Protein AF-A0A1G6HPA8-F1 (afdb_monomer_lite)

Radius of gyration: 17.17 Å; chains: 1; bounding box: 47×50×32 Å

pLDDT: mean 84.05, std 16.14, range [47.59, 97.38]

Secondary structure (DSSP, 8-state):
-HHHHHHHHHHHHHHHHHHS-EEEEEEEETTEEEEEEEESSTTT--EEEEEEE-SEETTTEE--EEEEE--TT--HHHHHHHHHHHHHHHHHTT-EEE-TTS-EEE-SPPP-

Organism: NCBI:txid1236220

InterPro domains:
  IPR015062 Protein of unknown function DUF1885 [PF08968] (2-109)
  IPR036294 Rbstp2229-like superfamily [SSF111171] (4-108)

Sequence (112 aa):
MEMTTDTGKQLDWEYAEAAFPYTMEEKQTDGTRWLLLKGKEPQLYKHLIVGVNTGTLEAVRSVPHIQIVVPDGATHGDTAKANEFSRFLARSFQGELHLFNGRVMYFYPRKP

Structure (mmCIF, N/CA/C/O backbone):
data_AF-A0A1G6HPA8-F1
#
_entry.id   AF-A0A1G6HPA8-F1
#
loop_
_atom_site.group_PDB
_atom_site.id
_atom_site.type_symbol
_atom_site.label_atom_id
_atom_site.label_alt_id
_atom_site.label_comp_id
_atom_site.label_asym_id
_atom_site.label_entity_id
_atom_site.label_seq_id
_atom_site.pdbx_PDB_ins_code
_atom_site.Cartn_x
_atom_site.Cartn_y
_atom_site.Cartn_z
_atom_site.occupancy
_atom_site.B_iso_or_equiv
_atom_site.auth_seq_id
_atom_site.auth_comp_id
_atom_site.auth_asym_id
_atom_site.auth_atom_id
_atom_site.pdbx_PDB_model_num
ATOM 1 N N . MET A 1 1 ? -25.944 -34.361 3.034 1.00 50.53 1 MET A N 1
ATOM 2 C CA . MET A 1 1 ? -24.733 -33.789 2.403 1.00 50.53 1 MET A CA 1
ATOM 3 C C . MET A 1 1 ? -24.857 -32.291 2.117 1.00 50.53 1 MET A C 1
ATOM 5 O O . MET A 1 1 ? -23.854 -31.691 1.777 1.00 50.53 1 MET A O 1
ATOM 9 N N . GLU A 1 2 ? -26.029 -31.674 2.303 1.00 50.97 2 GLU A N 1
ATOM 10 C CA . GLU A 1 2 ? -26.273 -30.256 1.982 1.00 50.97 2 GLU A CA 1
ATOM 11 C C . GLU A 1 2 ? -25.734 -29.287 3.060 1.00 50.97 2 GLU A C 1
ATOM 13 O O . GLU A 1 2 ? -25.006 -28.355 2.736 1.00 50.97 2 GLU A O 1
ATOM 18 N N . MET A 1 3 ? -25.925 -29.589 4.355 1.00 47.59 3 MET A N 1
ATOM 19 C CA . MET A 1 3 ? -25.456 -28.728 5.462 1.00 47.59 3 MET A CA 1
ATOM 20 C C . MET A 1 3 ? -23.933 -28.506 5.483 1.00 47.59 3 MET A C 1
ATOM 22 O O . MET A 1 3 ? -23.467 -27.405 5.745 1.00 47.59 3 MET A O 1
ATOM 26 N N . THR A 1 4 ? -23.140 -29.531 5.165 1.00 54.12 4 THR A N 1
ATOM 27 C CA . THR A 1 4 ? -21.668 -29.445 5.148 1.00 54.12 4 THR A CA 1
ATOM 28 C C . THR A 1 4 ? -21.130 -28.518 4.059 1.00 54.12 4 THR A C 1
ATOM 30 O O . THR A 1 4 ? -20.079 -27.908 4.239 1.00 54.12 4 THR A O 1
ATOM 33 N N . THR A 1 5 ? -21.837 -28.402 2.934 1.00 59.81 5 THR A N 1
ATOM 34 C CA . THR A 1 5 ? -21.417 -27.553 1.814 1.00 59.81 5 THR A CA 1
ATOM 35 C C . THR A 1 5 ? -21.702 -26.083 2.103 1.00 59.81 5 THR A C 1
ATOM 37 O O . THR A 1 5 ? -20.867 -25.234 1.792 1.00 59.81 5 THR A O 1
ATOM 40 N N . ASP A 1 6 ? -22.825 -25.782 2.754 1.00 61.50 6 ASP A N 1
ATOM 41 C CA . ASP A 1 6 ? -23.183 -24.409 3.119 1.00 61.50 6 ASP A CA 1
ATOM 42 C C . ASP A 1 6 ? -22.348 -23.888 4.295 1.00 61.50 6 ASP A C 1
ATOM 44 O O . ASP A 1 6 ? -21.891 -22.747 4.256 1.00 61.50 6 ASP A O 1
ATOM 48 N N . THR A 1 7 ? -22.020 -24.740 5.278 1.00 57.19 7 THR A N 1
ATOM 49 C CA . THR A 1 7 ? -21.067 -24.378 6.343 1.00 57.19 7 THR A CA 1
ATOM 50 C C . THR A 1 7 ? -19.663 -24.120 5.788 1.00 57.19 7 THR A C 1
ATOM 52 O O . THR A 1 7 ? -19.001 -23.182 6.218 1.00 57.19 7 THR A O 1
ATOM 55 N N . GLY A 1 8 ? -19.212 -24.904 4.801 1.00 58.84 8 GLY A N 1
ATOM 56 C CA . GLY A 1 8 ? -17.923 -24.683 4.140 1.00 58.84 8 GLY A CA 1
ATOM 57 C C . GLY A 1 8 ? -17.854 -23.345 3.398 1.00 58.84 8 GLY A C 1
ATOM 58 O O . GLY A 1 8 ? -16.860 -22.639 3.515 1.00 58.84 8 GLY A O 1
ATOM 59 N N . LYS A 1 9 ? -18.926 -22.962 2.692 1.00 56.81 9 LYS A N 1
ATOM 60 C CA . LYS A 1 9 ? -19.019 -21.658 2.012 1.00 56.81 9 LYS A CA 1
ATOM 61 C C . LYS A 1 9 ? -19.087 -20.490 2.991 1.00 56.81 9 LYS A C 1
ATOM 63 O O . LYS A 1 9 ? -18.448 -19.473 2.752 1.00 56.81 9 LYS A O 1
ATOM 68 N N . GLN A 1 10 ? -19.832 -20.635 4.087 1.00 53.38 10 GLN A N 1
ATOM 69 C CA . GLN A 1 10 ? -19.906 -19.599 5.114 1.00 53.38 10 GLN A CA 1
ATOM 70 C C . GLN A 1 10 ? -18.541 -19.376 5.783 1.00 53.38 10 GLN A C 1
ATOM 72 O O . GLN A 1 10 ? -18.115 -18.234 5.917 1.00 53.38 10 GLN A O 1
ATOM 77 N N . LEU A 1 11 ? -17.825 -20.452 6.126 1.00 57.69 11 LEU A N 1
ATOM 78 C CA . LEU A 1 11 ? -16.468 -20.371 6.679 1.00 57.69 11 LEU A CA 1
ATOM 79 C C . LEU A 1 11 ? -15.470 -19.763 5.686 1.00 57.69 11 LEU A C 1
ATOM 81 O O . LEU A 1 11 ? -14.597 -19.006 6.095 1.00 57.69 11 LEU A O 1
ATOM 85 N N . ASP A 1 12 ? -15.600 -20.067 4.394 1.00 54.88 12 ASP A N 1
ATOM 86 C CA . ASP A 1 12 ? -14.757 -19.490 3.342 1.00 54.88 12 ASP A CA 1
ATOM 87 C C . ASP A 1 12 ? -15.032 -17.987 3.151 1.00 54.88 12 ASP A C 1
ATOM 89 O O . ASP A 1 12 ? -14.099 -17.200 3.003 1.00 54.88 12 ASP A O 1
ATOM 93 N N . TRP A 1 13 ? -16.295 -17.552 3.251 1.00 56.09 13 TRP A N 1
ATOM 94 C CA . TRP A 1 13 ? -16.655 -16.129 3.259 1.00 56.09 13 TRP A CA 1
ATOM 95 C C . TRP A 1 13 ? -16.133 -15.400 4.495 1.00 56.09 13 TRP A C 1
ATOM 97 O O . TRP A 1 13 ? -15.522 -14.344 4.352 1.00 56.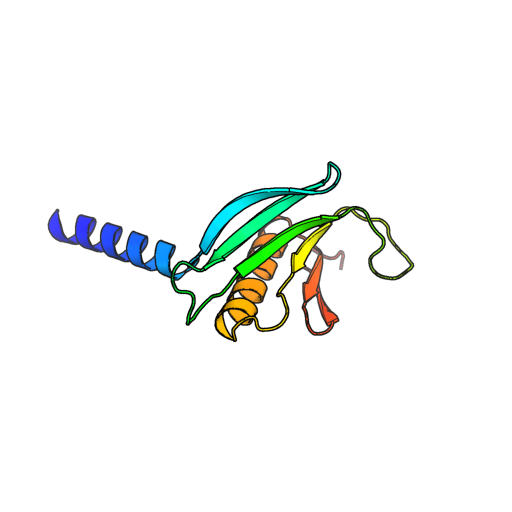09 13 TRP A O 1
ATOM 107 N N . GLU A 1 14 ? -16.302 -15.969 5.689 1.00 59.56 14 GLU A N 1
ATOM 108 C CA . GLU A 1 14 ? -15.748 -15.409 6.928 1.00 59.56 14 GLU A CA 1
ATOM 109 C C . GLU A 1 14 ? -14.211 -15.341 6.867 1.00 59.56 14 GLU A C 1
ATOM 111 O O . GLU A 1 14 ? -13.612 -14.342 7.272 1.00 59.56 14 GLU A O 1
ATOM 116 N N . TYR A 1 15 ? -13.558 -16.353 6.282 1.00 57.09 15 TYR A N 1
ATOM 117 C CA . TYR A 1 15 ? -12.111 -16.371 6.074 1.00 57.09 15 TYR A CA 1
ATOM 118 C C . TYR A 1 15 ? -11.660 -15.322 5.053 1.00 57.09 15 TYR A C 1
ATOM 120 O O . TYR A 1 15 ? -10.679 -14.622 5.293 1.00 57.09 15 TYR A O 1
ATOM 128 N N . ALA A 1 16 ? -12.379 -15.163 3.940 1.00 61.72 16 ALA A N 1
ATOM 129 C CA . ALA A 1 16 ? -12.088 -14.152 2.928 1.00 61.72 16 ALA A CA 1
ATOM 130 C C . ALA A 1 16 ? -12.275 -12.724 3.471 1.00 61.72 16 ALA A C 1
ATOM 132 O O . ALA A 1 16 ? -11.433 -11.854 3.228 1.00 61.72 16 ALA A O 1
ATOM 133 N N . GLU A 1 17 ? -13.333 -12.482 4.251 1.00 62.28 17 GLU A N 1
ATOM 134 C CA . GLU A 1 17 ? -13.573 -11.187 4.890 1.00 62.28 17 GLU A CA 1
ATOM 135 C C . GLU A 1 17 ? -12.536 -10.860 5.969 1.00 62.28 17 GLU A C 1
ATOM 137 O O . GLU A 1 17 ? -12.112 -9.705 6.068 1.00 62.28 17 GLU A O 1
ATOM 142 N N . ALA A 1 18 ? -12.083 -11.861 6.729 1.00 63.94 18 ALA A N 1
ATOM 143 C CA . ALA A 1 18 ? -11.015 -11.708 7.715 1.00 63.94 18 ALA A CA 1
ATOM 144 C C . ALA A 1 18 ? -9.622 -11.576 7.069 1.00 63.94 18 ALA A C 1
ATOM 146 O O . ALA A 1 18 ? -8.743 -10.885 7.596 1.00 63.94 18 ALA A O 1
ATOM 147 N N . ALA A 1 19 ? -9.394 -12.222 5.921 1.00 74.62 19 ALA A N 1
ATOM 148 C CA . ALA A 1 19 ? -8.123 -12.173 5.206 1.00 74.62 19 ALA A CA 1
ATOM 149 C C . ALA A 1 19 ? -7.833 -10.766 4.665 1.00 74.62 19 ALA A C 1
ATOM 151 O O . ALA A 1 19 ? -6.677 -10.331 4.709 1.00 74.62 19 ALA A O 1
ATOM 152 N N . PHE A 1 20 ? -8.871 -10.035 4.240 1.00 84.06 20 PHE A N 1
ATOM 153 C CA . PHE A 1 20 ? -8.763 -8.660 3.752 1.00 84.06 20 PHE A CA 1
ATOM 154 C C . PHE A 1 20 ? -9.784 -7.722 4.433 1.00 84.06 20 PHE A C 1
ATOM 156 O O . PHE A 1 20 ? -10.818 -7.383 3.851 1.00 84.06 20 PHE A O 1
ATOM 163 N N . PRO A 1 21 ? -9.495 -7.258 5.666 1.00 91.69 21 PRO A N 1
ATOM 164 C CA . PRO A 1 21 ? -10.439 -6.535 6.524 1.00 91.69 21 PRO A CA 1
ATOM 165 C C . PRO A 1 21 ? -10.561 -5.043 6.158 1.00 91.69 21 PRO A C 1
ATOM 167 O O . PRO A 1 21 ? -10.596 -4.172 7.028 1.00 91.69 21 PRO A O 1
ATOM 170 N N . TYR A 1 22 ? -10.632 -4.732 4.861 1.00 94.38 22 TYR A N 1
ATOM 171 C CA . TYR A 1 22 ? -10.706 -3.372 4.332 1.00 94.38 22 TYR A CA 1
ATOM 172 C C . TYR A 1 22 ? -11.894 -3.198 3.382 1.00 94.38 22 TYR A C 1
ATOM 174 O O . TYR A 1 22 ? -12.248 -4.101 2.626 1.00 94.38 22 TYR A O 1
ATOM 182 N N . THR A 1 23 ? -12.485 -2.007 3.381 1.00 94.56 23 THR A N 1
ATOM 183 C CA . THR A 1 23 ? -13.311 -1.496 2.281 1.00 94.56 23 THR A CA 1
ATOM 184 C C . THR A 1 23 ? -12.452 -0.648 1.350 1.00 94.56 23 THR A C 1
ATOM 186 O O . THR A 1 23 ? -11.558 0.058 1.817 1.00 94.56 23 THR A O 1
ATOM 189 N N . MET A 1 24 ? -12.730 -0.676 0.049 1.00 94.81 24 MET A N 1
ATOM 190 C CA . MET A 1 24 ? -11.967 0.067 -0.956 1.00 94.81 24 MET A CA 1
ATOM 191 C C . MET A 1 24 ? -12.751 1.282 -1.456 1.00 94.81 24 MET A C 1
ATOM 193 O O . MET A 1 24 ? -13.895 1.151 -1.883 1.00 94.81 24 MET A O 1
ATOM 197 N N . GLU A 1 25 ? -12.112 2.448 -1.448 1.00 96.50 25 GLU A N 1
ATOM 198 C CA . GLU A 1 25 ? -12.635 3.681 -2.034 1.00 96.50 25 GLU A CA 1
ATOM 199 C C . GLU A 1 25 ? -11.630 4.226 -3.057 1.00 96.50 25 GLU A C 1
ATOM 201 O O . GLU A 1 25 ? -10.468 4.454 -2.721 1.00 96.50 25 GLU A O 1
ATOM 206 N N . GLU A 1 26 ? -12.060 4.470 -4.296 1.00 96.62 26 GLU A N 1
ATOM 207 C CA . GLU A 1 26 ? -11.240 5.183 -5.283 1.00 96.62 26 GLU A CA 1
ATOM 208 C C . GLU A 1 26 ? -11.263 6.687 -4.982 1.00 96.62 26 GLU A C 1
ATOM 210 O O . GLU A 1 26 ? -12.309 7.279 -4.701 1.00 96.62 26 GLU A O 1
ATOM 215 N N . LYS A 1 27 ? -10.085 7.304 -5.004 1.00 96.50 27 LYS A N 1
ATOM 216 C CA . LYS A 1 27 ? -9.853 8.718 -4.724 1.00 96.50 27 LYS A CA 1
ATOM 217 C C . LYS A 1 27 ? -9.002 9.324 -5.833 1.00 96.50 27 LYS A C 1
ATOM 219 O O . LYS A 1 27 ? -8.268 8.630 -6.535 1.00 96.50 27 LYS A O 1
ATOM 224 N N . GLN A 1 28 ? -9.092 10.641 -5.971 1.00 95.50 28 GLN A N 1
ATOM 225 C CA . GLN A 1 28 ? -8.307 11.400 -6.932 1.00 95.50 28 GLN A CA 1
ATOM 226 C C . GLN A 1 28 ? -7.803 12.685 -6.283 1.00 95.50 28 GLN A C 1
ATOM 228 O O . GLN A 1 28 ? -8.585 13.429 -5.694 1.00 95.50 28 GLN A O 1
ATOM 233 N N . THR A 1 29 ? -6.507 12.948 -6.433 1.00 91.88 29 THR A N 1
ATOM 234 C CA . THR A 1 29 ? -5.851 14.187 -5.997 1.00 91.88 29 THR A CA 1
ATOM 235 C C . THR A 1 29 ? -4.985 14.684 -7.147 1.00 91.88 29 THR A C 1
ATOM 237 O O . THR A 1 29 ? -4.209 13.906 -7.694 1.00 91.88 29 THR A O 1
ATOM 240 N N . ASP A 1 30 ? -5.152 15.941 -7.565 1.00 91.06 30 ASP A N 1
ATOM 241 C CA . ASP A 1 30 ? -4.368 16.567 -8.645 1.00 91.06 30 ASP A CA 1
ATOM 242 C C . ASP A 1 30 ? -4.297 15.733 -9.942 1.00 91.06 30 ASP A C 1
ATOM 244 O O . ASP A 1 30 ? -3.258 15.610 -10.585 1.00 91.06 30 ASP A O 1
ATOM 248 N N . GLY A 1 31 ? -5.410 15.089 -10.315 1.00 89.00 31 GLY A N 1
ATOM 249 C CA . GLY A 1 31 ? -5.480 14.220 -11.501 1.00 89.00 31 GLY A CA 1
ATOM 250 C C . GLY A 1 31 ? -4.924 12.804 -11.305 1.00 89.00 31 GLY A C 1
ATOM 251 O O . GLY A 1 31 ? -5.139 11.943 -12.156 1.00 89.00 31 GLY A O 1
ATOM 252 N N . THR A 1 32 ? -4.272 12.528 -10.175 1.00 89.88 32 THR A N 1
ATOM 253 C CA . THR A 1 32 ? -3.713 11.213 -9.845 1.00 89.88 32 THR A CA 1
ATOM 254 C C . THR A 1 32 ? -4.729 10.381 -9.075 1.00 89.88 32 THR A C 1
ATOM 256 O O . THR A 1 32 ? -5.244 10.815 -8.043 1.00 89.88 32 THR A O 1
ATOM 259 N N . ARG A 1 33 ? -5.015 9.172 -9.569 1.00 94.50 33 ARG A N 1
ATOM 260 C CA . ARG A 1 33 ? -5.947 8.228 -8.937 1.00 94.50 33 ARG A CA 1
ATOM 261 C C . ARG A 1 33 ? -5.225 7.295 -7.975 1.00 94.50 33 ARG A C 1
ATOM 263 O O . ARG A 1 33 ? -4.131 6.817 -8.270 1.00 94.50 33 ARG A O 1
ATOM 270 N N . TRP A 1 34 ? -5.860 7.023 -6.846 1.00 95.94 34 TRP A N 1
ATOM 271 C CA . TRP A 1 34 ? -5.354 6.148 -5.797 1.00 95.94 34 TRP A CA 1
ATOM 272 C C . TRP A 1 34 ? -6.517 5.485 -5.054 1.00 95.94 34 TRP A C 1
ATOM 274 O O . TRP A 1 34 ? -7.661 5.924 -5.135 1.00 95.94 34 TRP A O 1
ATOM 284 N N . LEU A 1 35 ? -6.231 4.400 -4.348 1.00 97.12 35 LEU A N 1
ATOM 285 C CA . LEU A 1 35 ? -7.200 3.639 -3.572 1.00 97.12 35 LEU A CA 1
ATOM 286 C C . LEU A 1 35 ? -6.953 3.877 -2.086 1.00 97.12 35 LEU A C 1
ATOM 288 O O . LEU A 1 35 ? -5.836 3.699 -1.597 1.00 97.12 35 LEU A O 1
ATOM 292 N N . LEU A 1 36 ? -8.006 4.243 -1.365 1.00 97.12 36 LEU A N 1
ATOM 293 C CA . LEU A 1 36 ? -8.047 4.202 0.087 1.00 97.12 36 LEU A CA 1
ATOM 294 C C . LEU A 1 36 ? -8.615 2.849 0.513 1.00 97.12 36 LEU A C 1
ATOM 296 O O . LEU A 1 36 ? -9.773 2.540 0.234 1.00 97.12 36 LEU A O 1
ATOM 300 N N . LEU A 1 37 ? -7.814 2.056 1.214 1.00 96.94 37 LEU A N 1
ATOM 301 C CA . LEU A 1 37 ? -8.270 0.838 1.869 1.00 96.94 37 LEU A CA 1
ATOM 302 C C . LEU A 1 37 ? -8.579 1.182 3.320 1.00 96.94 37 LEU A C 1
ATOM 304 O O . LEU A 1 37 ? -7.666 1.311 4.127 1.00 96.94 37 LEU A O 1
ATOM 308 N N . LYS A 1 38 ? -9.851 1.376 3.657 1.00 96.31 38 LYS A N 1
ATOM 309 C CA . LYS A 1 38 ? -10.296 1.752 5.004 1.00 96.31 38 LYS A CA 1
ATOM 310 C C . LYS A 1 38 ? -10.618 0.502 5.814 1.00 96.31 38 LYS A C 1
ATOM 312 O O . LYS A 1 38 ? -11.369 -0.346 5.344 1.00 96.31 38 LYS A O 1
ATOM 317 N N . GLY A 1 39 ? -10.045 0.364 7.006 1.00 94.88 39 GLY A N 1
ATOM 318 C CA . GLY A 1 39 ? -10.258 -0.824 7.827 1.00 94.88 39 GLY A CA 1
ATOM 319 C C . GLY A 1 39 ? -11.711 -0.947 8.285 1.00 94.88 39 GLY A C 1
ATOM 320 O O . GLY A 1 39 ? -12.322 0.035 8.713 1.00 94.88 39 GLY A O 1
ATOM 321 N N . LYS A 1 40 ? -12.263 -2.162 8.197 1.00 94.06 40 LYS A N 1
ATOM 322 C CA . LYS A 1 40 ? -13.610 -2.491 8.693 1.00 94.06 40 LYS A CA 1
ATOM 323 C C . LYS A 1 40 ? -13.679 -2.419 10.225 1.00 94.06 40 LYS A C 1
ATOM 325 O O . LYS A 1 40 ? -14.723 -2.091 10.779 1.00 94.06 40 LYS A O 1
ATOM 330 N N . GLU A 1 41 ? -12.547 -2.653 10.893 1.00 93.00 41 GLU A N 1
ATOM 331 C CA . GLU A 1 41 ? -12.385 -2.608 12.349 1.00 93.00 41 GLU A CA 1
ATOM 332 C C . GLU A 1 41 ? -11.271 -1.614 12.735 1.00 93.00 41 GLU A C 1
ATOM 334 O O . GLU A 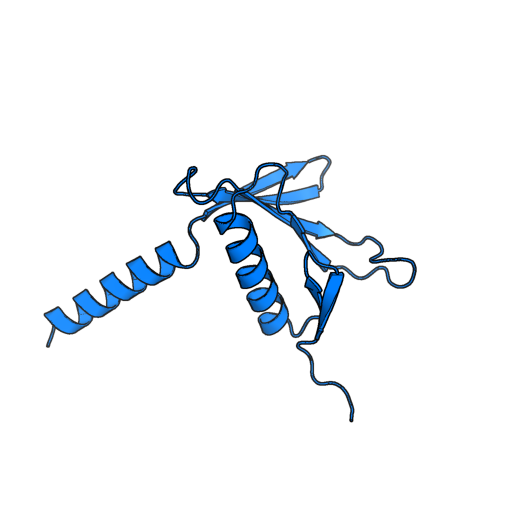1 41 ? -10.115 -2.015 12.884 1.00 93.00 41 GLU A O 1
ATOM 339 N N . PRO A 1 42 ? -11.583 -0.315 12.931 1.00 88.00 42 PRO A N 1
ATOM 340 C CA . PRO A 1 42 ? -10.591 0.757 13.107 1.00 88.00 42 PRO A CA 1
ATOM 341 C C . PRO A 1 42 ? -9.587 0.579 14.254 1.00 88.00 42 PRO A C 1
ATOM 343 O O . PRO A 1 42 ? -8.522 1.197 14.243 1.00 88.00 42 PRO A O 1
ATOM 346 N N . GLN A 1 43 ? -9.930 -0.238 15.254 1.00 90.69 43 GLN A N 1
ATOM 347 C CA . GLN A 1 43 ? -9.044 -0.563 16.377 1.00 90.69 43 GLN A CA 1
ATOM 348 C C . GLN A 1 43 ? -7.928 -1.539 15.979 1.00 90.69 43 GLN A C 1
ATOM 350 O O . GLN A 1 43 ? -6.854 -1.519 16.576 1.00 90.69 43 GLN A O 1
ATOM 355 N N . LEU A 1 44 ? -8.179 -2.384 14.975 1.00 92.25 44 LEU A N 1
ATOM 356 C CA . LEU A 1 44 ? -7.250 -3.402 14.484 1.00 92.25 44 LEU A CA 1
ATOM 357 C C . LEU A 1 44 ? -6.595 -3.015 13.160 1.00 92.25 44 LEU A C 1
ATOM 359 O O . LEU A 1 44 ? -5.462 -3.420 12.922 1.00 92.25 44 LEU A O 1
ATOM 363 N N . TYR A 1 45 ? -7.300 -2.247 12.327 1.00 94.88 45 TYR A N 1
ATOM 364 C CA . TYR A 1 45 ? -6.875 -1.812 11.000 1.00 94.88 45 TYR A CA 1
ATOM 365 C C . TYR A 1 45 ? -7.417 -0.407 10.751 1.00 94.88 45 TYR A C 1
ATOM 367 O O . TYR A 1 45 ? -8.629 -0.208 10.732 1.00 94.88 45 TYR A O 1
ATOM 375 N N . LYS A 1 46 ? -6.553 0.587 10.554 1.00 95.88 46 LYS A N 1
ATOM 376 C CA . LYS A 1 46 ? -6.981 1.963 10.282 1.00 95.88 46 LYS A CA 1
ATOM 377 C C . LYS A 1 46 ? -7.218 2.162 8.797 1.00 95.88 46 LYS A C 1
ATOM 379 O O . LYS A 1 46 ? -8.362 2.313 8.372 1.00 95.88 46 LYS A O 1
ATOM 384 N N . HIS A 1 47 ? -6.142 2.225 8.022 1.00 96.00 47 HIS A N 1
ATOM 385 C CA . HIS A 1 47 ? -6.207 2.346 6.574 1.00 96.00 47 HIS A CA 1
ATOM 386 C C . HIS A 1 47 ? -4.841 2.131 5.918 1.00 96.00 47 HIS A C 1
ATOM 388 O O . HIS A 1 47 ? -3.800 2.332 6.540 1.00 96.00 47 HIS A O 1
ATOM 394 N N . LEU A 1 48 ? -4.873 1.789 4.632 1.00 97.38 48 LEU A N 1
ATOM 395 C CA . LEU A 1 48 ? -3.732 1.793 3.719 1.00 97.38 48 LEU A CA 1
ATOM 396 C C . LEU A 1 48 ? -4.060 2.671 2.508 1.00 97.38 48 LEU A C 1
ATOM 398 O O . LEU A 1 48 ? -5.225 2.820 2.135 1.00 97.38 48 LEU A O 1
ATOM 402 N N . ILE A 1 49 ? -3.031 3.218 1.869 1.00 97.25 49 ILE A N 1
ATOM 403 C CA . ILE A 1 49 ? -3.169 3.927 0.592 1.00 97.25 49 ILE A CA 1
ATOM 404 C C . ILE A 1 49 ? -2.428 3.134 -0.477 1.00 97.25 49 ILE A C 1
ATOM 406 O O . ILE A 1 49 ? -1.287 2.727 -0.265 1.00 97.25 49 ILE A O 1
ATOM 410 N N . VAL A 1 50 ? -3.070 2.917 -1.622 1.00 96.81 50 VAL A N 1
ATOM 411 C CA . VAL A 1 50 ? -2.482 2.200 -2.756 1.00 96.81 50 VAL A CA 1
ATOM 412 C C . VAL A 1 50 ? -2.538 3.080 -3.992 1.00 96.81 50 VAL A C 1
ATOM 414 O O . VAL A 1 50 ? -3.603 3.550 -4.381 1.00 96.81 50 VAL A O 1
ATOM 417 N N . GLY A 1 51 ? -1.396 3.298 -4.628 1.00 94.75 51 GLY A N 1
ATOM 418 C CA . GLY A 1 51 ? -1.291 4.100 -5.841 1.00 94.75 51 GLY A CA 1
ATOM 419 C C . GLY A 1 51 ? -0.374 3.456 -6.867 1.00 94.75 51 GLY A C 1
ATOM 420 O O . GLY A 1 51 ? 0.357 2.512 -6.570 1.00 94.75 51 GLY A O 1
ATOM 421 N N . VAL A 1 52 ? -0.405 3.991 -8.083 1.00 92.31 52 VAL A N 1
ATOM 422 C CA . VAL A 1 52 ? 0.593 3.693 -9.112 1.00 92.31 52 VAL A CA 1
ATOM 423 C C . VAL A 1 52 ? 1.486 4.912 -9.248 1.00 92.31 52 VAL A C 1
ATOM 425 O O . VAL A 1 52 ? 0.995 6.030 -9.392 1.00 92.31 52 VAL A O 1
ATOM 428 N N . ASN A 1 53 ? 2.792 4.693 -9.200 1.00 84.25 53 ASN A N 1
ATOM 429 C CA . ASN A 1 53 ? 3.787 5.744 -9.306 1.00 84.25 53 ASN A CA 1
ATOM 430 C C . ASN A 1 53 ? 4.761 5.404 -10.442 1.00 84.25 53 ASN A C 1
ATOM 432 O O . ASN A 1 53 ? 5.124 4.246 -10.639 1.00 84.25 53 ASN A O 1
ATOM 436 N N . THR A 1 54 ? 5.158 6.407 -11.221 1.00 71.06 54 THR A N 1
ATOM 437 C CA . THR A 1 54 ? 6.117 6.281 -12.335 1.00 71.06 54 THR A CA 1
ATOM 438 C C . THR A 1 54 ? 7.497 6.858 -11.995 1.00 71.06 54 THR A C 1
ATOM 440 O O . THR A 1 54 ? 8.378 6.924 -12.853 1.00 71.06 54 THR A O 1
ATOM 443 N N . GLY A 1 55 ? 7.691 7.295 -10.749 1.00 63.66 55 GLY A N 1
ATOM 444 C CA . GLY A 1 55 ? 8.926 7.880 -10.242 1.00 63.66 55 GLY A CA 1
ATOM 445 C C . GLY A 1 55 ? 10.086 6.891 -10.100 1.00 63.66 55 GLY A C 1
ATOM 446 O O . GLY A 1 55 ? 9.947 5.679 -10.268 1.00 63.66 55 GLY A O 1
ATOM 447 N N . THR A 1 56 ? 11.258 7.439 -9.793 1.00 53.91 56 THR A N 1
ATOM 448 C CA . THR A 1 56 ? 12.502 6.700 -9.573 1.00 53.91 56 THR A CA 1
ATOM 449 C C . THR A 1 56 ? 12.478 6.022 -8.203 1.00 53.91 56 THR A C 1
ATOM 451 O O . THR A 1 56 ? 12.528 6.705 -7.180 1.00 53.91 56 THR A O 1
ATOM 454 N N . LEU A 1 57 ? 12.465 4.686 -8.164 1.00 55.50 57 LEU A N 1
ATOM 455 C CA . LEU A 1 57 ? 13.016 3.970 -7.011 1.00 55.50 57 LEU A CA 1
ATOM 456 C C . LEU A 1 57 ? 14.530 4.201 -7.062 1.00 55.50 57 LEU A C 1
ATOM 458 O O . LEU A 1 57 ? 15.155 3.796 -8.039 1.00 55.50 57 LEU A O 1
ATOM 462 N N . GLU A 1 58 ? 15.069 4.939 -6.090 1.00 53.53 58 GLU A N 1
ATOM 463 C CA . GLU A 1 58 ? 16.496 5.247 -5.906 1.00 53.53 58 GLU A CA 1
ATOM 464 C C . GLU A 1 58 ? 17.348 5.292 -7.196 1.00 53.53 58 GLU A C 1
ATOM 466 O O . GLU A 1 58 ? 17.891 4.293 -7.659 1.00 53.53 58 GLU A O 1
ATOM 471 N N . ALA A 1 59 ? 17.490 6.495 -7.760 1.00 49.94 59 ALA A N 1
ATOM 472 C CA . ALA A 1 59 ? 18.537 6.933 -8.697 1.00 49.94 59 ALA A CA 1
ATOM 473 C C . ALA A 1 59 ? 18.808 6.152 -10.007 1.00 49.94 59 ALA A C 1
ATOM 475 O O . ALA A 1 59 ? 19.567 6.667 -10.824 1.00 49.94 59 ALA A O 1
ATOM 476 N N . VAL A 1 60 ? 18.229 4.973 -10.274 1.00 50.03 60 VAL A N 1
ATOM 477 C CA . VAL A 1 60 ? 18.698 4.143 -11.407 1.00 50.03 60 VAL A CA 1
ATOM 478 C C . VAL A 1 60 ? 17.590 3.681 -12.354 1.00 50.03 60 VAL A C 1
ATOM 480 O O . VAL A 1 60 ? 17.885 3.429 -13.523 1.00 50.03 60 VAL A O 1
ATOM 483 N N . ARG A 1 61 ? 16.313 3.600 -11.941 1.00 56.34 61 ARG A N 1
ATOM 484 C CA . ARG A 1 61 ? 15.227 3.169 -12.850 1.00 56.34 61 ARG A CA 1
ATOM 485 C C . ARG A 1 61 ? 13.898 3.880 -12.578 1.00 56.34 61 ARG A C 1
ATOM 487 O O . ARG A 1 61 ? 13.315 3.732 -11.510 1.00 56.34 61 ARG A O 1
ATOM 494 N N . SER A 1 62 ? 13.395 4.615 -13.574 1.00 64.62 62 SER A N 1
ATOM 495 C CA . SER A 1 62 ? 11.987 5.034 -13.639 1.00 64.62 62 SER A CA 1
ATOM 496 C C . SER A 1 62 ? 11.187 3.854 -14.182 1.00 64.62 62 SER A C 1
ATOM 498 O O . SER A 1 62 ? 11.124 3.620 -15.388 1.00 64.62 62 SER A O 1
ATOM 500 N N . VAL A 1 63 ? 10.666 3.039 -13.268 1.00 80.50 63 VAL A N 1
ATOM 501 C CA . VAL A 1 63 ? 9.766 1.932 -13.591 1.00 80.50 63 VAL A CA 1
ATOM 502 C C . VAL A 1 63 ? 8.419 2.196 -12.926 1.00 80.50 63 VAL A C 1
ATOM 504 O O . VAL A 1 63 ? 8.387 2.507 -11.730 1.00 80.50 63 VAL A O 1
ATOM 507 N N . PRO A 1 64 ? 7.303 2.089 -13.670 1.00 86.56 64 PRO A N 1
ATOM 508 C CA . PRO A 1 64 ? 5.983 2.102 -13.066 1.00 86.56 64 PRO A CA 1
ATOM 509 C C . PRO A 1 64 ? 5.902 1.028 -11.983 1.00 86.56 64 PRO A C 1
ATOM 511 O O . PRO A 1 64 ? 6.237 -0.131 -12.228 1.00 86.56 64 PRO A O 1
ATOM 514 N N . HIS A 1 65 ? 5.472 1.411 -10.789 1.00 91.88 65 HIS A N 1
ATOM 515 C CA . HIS A 1 65 ? 5.352 0.510 -9.654 1.00 91.88 65 HIS A CA 1
ATOM 516 C C . HIS A 1 65 ? 4.070 0.791 -8.876 1.00 91.88 65 HIS A C 1
ATOM 518 O O . HIS A 1 65 ? 3.546 1.907 -8.863 1.00 91.88 65 HIS A O 1
ATOM 524 N N . ILE A 1 66 ? 3.565 -0.250 -8.219 1.00 94.56 66 ILE A N 1
ATOM 525 C CA . ILE A 1 66 ? 2.488 -0.121 -7.243 1.00 94.56 66 ILE A CA 1
ATOM 526 C C . ILE A 1 66 ? 3.132 0.296 -5.924 1.00 94.56 66 ILE A C 1
ATOM 528 O O . ILE A 1 66 ? 4.030 -0.383 -5.427 1.00 94.56 66 ILE A O 1
ATOM 532 N N . GLN A 1 67 ? 2.667 1.402 -5.357 1.00 94.88 67 GLN A N 1
ATOM 533 C CA . GLN A 1 67 ? 3.092 1.887 -4.055 1.00 94.88 67 GLN A CA 1
ATOM 534 C C . GLN A 1 67 ? 1.982 1.629 -3.039 1.00 94.88 67 GLN A C 1
ATOM 536 O O . GLN A 1 67 ? 0.852 2.079 -3.222 1.00 94.88 67 GLN A O 1
ATOM 541 N N . ILE A 1 68 ? 2.316 0.918 -1.963 1.00 96.38 68 ILE A N 1
ATOM 542 C CA . ILE A 1 68 ? 1.452 0.757 -0.7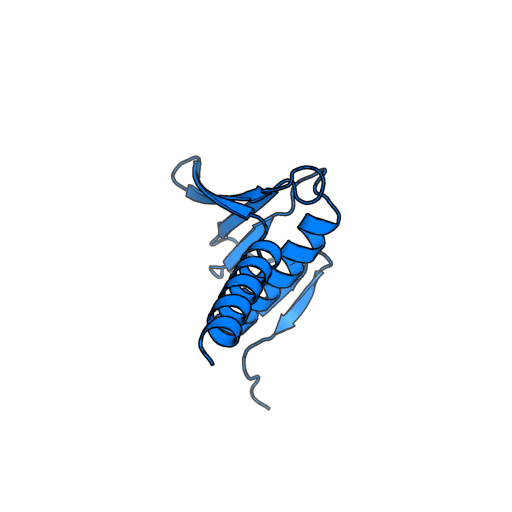92 1.00 96.38 68 ILE A CA 1
ATOM 543 C C . ILE A 1 68 ? 2.059 1.593 0.329 1.00 96.38 68 ILE A C 1
ATOM 545 O O . ILE A 1 68 ? 3.222 1.405 0.679 1.00 96.38 68 ILE A O 1
ATOM 549 N N . VAL A 1 69 ? 1.278 2.512 0.885 1.00 96.25 69 VAL A N 1
ATOM 550 C CA . VAL A 1 69 ? 1.681 3.373 1.997 1.00 96.25 69 VAL A CA 1
ATOM 551 C C . VAL A 1 69 ? 0.969 2.911 3.261 1.00 96.25 69 VAL A C 1
ATOM 553 O O . VAL A 1 69 ? -0.254 2.754 3.271 1.00 96.25 69 VAL A O 1
ATOM 556 N N . VAL A 1 70 ? 1.755 2.716 4.320 1.00 96.56 70 VAL A N 1
ATOM 557 C CA . VAL A 1 70 ? 1.294 2.522 5.698 1.00 96.56 70 VAL A CA 1
ATOM 558 C C . VAL A 1 70 ? 1.438 3.879 6.399 1.00 96.56 70 VAL A C 1
ATOM 560 O O . VAL A 1 70 ? 2.571 4.281 6.661 1.00 96.56 70 VAL A O 1
ATOM 563 N N . PRO A 1 71 ? 0.345 4.630 6.626 1.00 93.94 71 PRO A N 1
ATOM 564 C CA . PRO A 1 71 ? 0.426 5.990 7.157 1.00 93.94 71 PRO A CA 1
ATOM 565 C C . PRO A 1 71 ? 0.863 6.039 8.623 1.00 93.94 71 PRO A C 1
ATOM 567 O O . PRO A 1 71 ? 0.767 5.050 9.355 1.00 93.94 71 PRO A O 1
ATOM 570 N N . ASP A 1 72 ? 1.271 7.221 9.079 1.00 92.88 72 ASP A N 1
ATOM 571 C CA . ASP A 1 72 ? 1.593 7.438 10.486 1.00 92.88 72 ASP A CA 1
ATOM 572 C C . ASP A 1 72 ? 0.405 7.101 11.396 1.00 92.88 72 ASP A C 1
ATOM 574 O O . ASP A 1 72 ? -0.760 7.400 11.117 1.00 92.88 72 ASP A O 1
ATOM 578 N N . GLY A 1 73 ? 0.710 6.445 12.516 1.00 91.06 73 GLY A N 1
ATOM 579 C CA . GLY A 1 73 ? -0.297 5.978 13.462 1.00 91.06 73 GLY A CA 1
ATOM 580 C C . GLY A 1 73 ? -1.083 4.751 12.996 1.00 91.06 73 GLY A C 1
ATOM 581 O O . GLY A 1 73 ? -2.042 4.389 13.684 1.00 91.06 73 GLY A O 1
ATOM 582 N N . ALA A 1 74 ? -0.711 4.114 11.880 1.00 93.88 74 ALA A N 1
ATOM 583 C CA . ALA A 1 74 ? -1.217 2.802 11.493 1.00 93.88 74 ALA A CA 1
ATOM 584 C C . ALA A 1 74 ? -1.002 1.758 12.599 1.00 93.88 74 ALA A C 1
ATOM 586 O O . ALA A 1 74 ? -0.100 1.853 13.435 1.00 93.88 74 ALA A O 1
ATOM 587 N N . THR A 1 75 ? -1.864 0.750 12.613 1.00 96.19 75 THR A N 1
ATOM 588 C CA . THR A 1 75 ? -1.788 -0.341 13.586 1.00 96.19 75 THR A CA 1
ATOM 589 C C . THR A 1 75 ? -0.723 -1.370 13.189 1.00 96.19 75 THR A C 1
ATOM 591 O O . THR A 1 75 ? -0.244 -1.422 12.050 1.00 96.19 75 THR A O 1
ATOM 594 N N . HIS A 1 76 ? -0.389 -2.269 14.120 1.00 94.44 76 HIS A N 1
ATOM 595 C CA . HIS A 1 76 ? 0.404 -3.452 13.784 1.00 94.44 76 HIS A CA 1
ATOM 596 C C . HIS A 1 76 ? -0.298 -4.328 12.728 1.00 94.44 76 HIS A C 1
ATOM 598 O O . HIS A 1 76 ? 0.362 -4.858 11.832 1.00 94.44 76 HIS A O 1
ATOM 604 N N . GLY A 1 77 ? -1.633 -4.419 12.794 1.00 94.56 77 GLY A N 1
ATOM 605 C CA . GLY A 1 77 ? -2.459 -5.130 11.819 1.00 94.56 77 GLY A CA 1
ATOM 606 C C . GLY A 1 77 ? -2.317 -4.560 10.409 1.00 94.56 77 GLY A C 1
ATOM 607 O O . GLY A 1 77 ? -2.092 -5.320 9.469 1.00 94.56 77 GLY A O 1
ATOM 608 N N . ASP A 1 78 ? -2.332 -3.232 10.267 1.00 95.94 78 ASP A N 1
ATOM 609 C CA . ASP A 1 78 ? -2.117 -2.558 8.980 1.00 95.94 78 ASP A CA 1
ATOM 610 C C . ASP A 1 78 ? -0.756 -2.895 8.374 1.00 95.94 78 ASP A C 1
ATOM 612 O O . ASP A 1 78 ? -0.655 -3.222 7.193 1.00 95.94 78 ASP A O 1
ATOM 616 N N . THR A 1 79 ? 0.298 -2.887 9.190 1.00 95.38 79 THR A N 1
ATOM 617 C CA . THR A 1 79 ? 1.653 -3.212 8.722 1.00 95.38 79 THR A CA 1
ATOM 618 C C . THR A 1 79 ? 1.754 -4.678 8.291 1.00 95.38 79 THR A C 1
ATOM 620 O O . THR A 1 79 ? 2.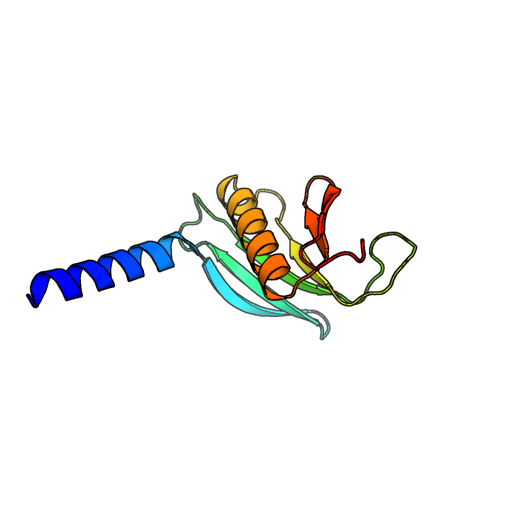377 -4.997 7.274 1.00 95.38 79 THR A O 1
ATOM 623 N N . ALA A 1 80 ? 1.133 -5.592 9.041 1.00 94.69 80 ALA A N 1
ATOM 624 C CA . ALA A 1 80 ? 1.092 -7.009 8.697 1.00 94.69 80 ALA A CA 1
ATOM 625 C C . ALA A 1 80 ? 0.331 -7.247 7.381 1.00 94.69 80 ALA A C 1
ATOM 627 O O . ALA A 1 80 ? 0.856 -7.913 6.483 1.00 94.69 80 ALA A O 1
ATOM 628 N N . LYS A 1 81 ? -0.852 -6.641 7.225 1.00 94.94 81 LYS A N 1
ATOM 629 C CA . LYS A 1 81 ? -1.682 -6.767 6.020 1.00 94.94 81 LYS A CA 1
ATOM 630 C C . LYS A 1 81 ? -1.063 -6.101 4.801 1.00 94.94 81 LYS A C 1
ATOM 632 O O . LYS A 1 81 ? -1.100 -6.683 3.720 1.00 94.94 81 LYS A O 1
ATOM 637 N N . ALA A 1 82 ? -0.401 -4.958 4.964 1.00 96.38 82 ALA A N 1
ATOM 638 C CA . ALA A 1 82 ? 0.359 -4.337 3.888 1.00 96.38 82 ALA A CA 1
ATOM 639 C C . ALA A 1 82 ? 1.484 -5.261 3.392 1.00 96.38 82 ALA A C 1
ATOM 641 O O . ALA A 1 82 ? 1.646 -5.442 2.190 1.00 96.38 82 ALA A O 1
ATOM 642 N N . ASN A 1 83 ? 2.227 -5.914 4.294 1.00 95.50 83 ASN A N 1
ATOM 643 C CA . ASN A 1 83 ? 3.258 -6.884 3.907 1.00 95.50 83 ASN A CA 1
ATOM 644 C C . ASN A 1 83 ? 2.682 -8.114 3.188 1.00 95.50 83 ASN A C 1
ATOM 646 O O . ASN A 1 83 ? 3.271 -8.595 2.217 1.00 95.50 83 ASN A O 1
ATOM 650 N N . GLU A 1 84 ? 1.561 -8.646 3.675 1.00 95.19 84 GLU A N 1
ATOM 651 C CA . GLU A 1 84 ? 0.855 -9.766 3.049 1.00 95.19 84 GLU A CA 1
ATOM 652 C C . GLU A 1 84 ? 0.403 -9.403 1.629 1.00 95.19 84 GLU A C 1
ATOM 654 O O . GLU A 1 84 ? 0.747 -10.101 0.670 1.00 95.19 84 GLU A O 1
ATOM 659 N N . PHE A 1 85 ? -0.269 -8.260 1.486 1.00 95.31 85 PHE A N 1
ATOM 660 C CA . PHE A 1 85 ? -0.786 -7.775 0.214 1.00 95.31 85 PHE A CA 1
ATOM 661 C C . PHE A 1 85 ? 0.336 -7.467 -0.784 1.00 95.31 85 PHE A C 1
ATOM 663 O O . PHE A 1 85 ? 0.283 -7.911 -1.930 1.00 95.31 85 PHE A O 1
ATOM 670 N N . SER A 1 86 ? 1.417 -6.822 -0.341 1.00 95.56 86 SER A N 1
ATOM 671 C CA . SER A 1 86 ? 2.605 -6.579 -1.164 1.00 95.56 86 SER A CA 1
ATOM 672 C C . SER A 1 86 ? 3.212 -7.870 -1.724 1.00 95.56 86 SER A C 1
ATOM 674 O O . SER A 1 86 ? 3.564 -7.935 -2.903 1.00 95.56 86 SER A O 1
ATOM 676 N N . ARG A 1 87 ? 3.310 -8.937 -0.915 1.00 95.44 87 ARG A N 1
ATOM 677 C CA . ARG A 1 87 ? 3.799 -10.244 -1.393 1.00 95.44 87 ARG A CA 1
ATOM 678 C C . ARG A 1 87 ? 2.823 -10.906 -2.355 1.00 95.44 87 ARG A C 1
ATOM 680 O O . ARG A 1 87 ? 3.270 -11.535 -3.312 1.00 95.44 87 ARG A O 1
ATOM 687 N N . PHE A 1 88 ? 1.521 -10.786 -2.105 1.00 95.12 88 PHE A N 1
ATOM 688 C CA . PHE A 1 88 ? 0.493 -11.290 -3.011 1.00 95.12 88 PHE A CA 1
ATOM 689 C C . PHE A 1 88 ? 0.599 -10.629 -4.392 1.00 95.12 88 PHE A C 1
ATOM 691 O O . PHE A 1 88 ? 0.679 -11.338 -5.397 1.00 95.12 88 PHE A O 1
ATOM 698 N N . LEU A 1 89 ? 0.691 -9.297 -4.450 1.00 94.31 89 LEU A N 1
ATOM 699 C CA . LEU A 1 89 ? 0.847 -8.558 -5.706 1.00 94.31 89 LEU A CA 1
ATOM 700 C C . LEU A 1 89 ? 2.149 -8.934 -6.416 1.00 94.31 89 LEU A C 1
ATOM 702 O O . LEU A 1 89 ? 2.136 -9.248 -7.603 1.00 94.31 89 LEU A O 1
ATO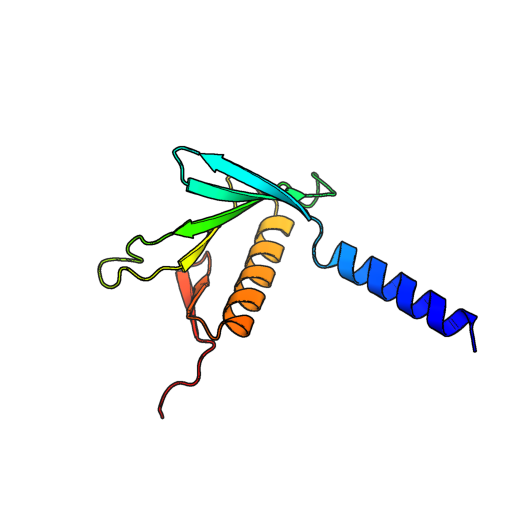M 706 N N . ALA A 1 90 ? 3.268 -8.973 -5.691 1.00 94.94 90 ALA A N 1
ATOM 707 C CA . ALA A 1 90 ? 4.559 -9.302 -6.284 1.00 94.94 90 ALA A CA 1
ATOM 708 C C . ALA A 1 90 ? 4.600 -10.727 -6.857 1.00 94.94 90 ALA A C 1
ATOM 710 O O . ALA A 1 90 ? 5.146 -10.931 -7.937 1.00 94.94 90 ALA A O 1
ATOM 711 N N . ARG A 1 91 ? 3.974 -11.708 -6.191 1.00 94.56 91 ARG A N 1
ATOM 712 C CA . ARG A 1 91 ? 3.799 -13.065 -6.741 1.00 94.56 91 ARG A CA 1
ATOM 713 C C . ARG A 1 91 ? 2.918 -13.065 -7.986 1.00 94.56 91 ARG A C 1
ATOM 715 O O . ARG A 1 91 ? 3.282 -13.691 -8.975 1.00 94.56 91 ARG A O 1
ATOM 722 N N . SER A 1 92 ? 1.793 -12.357 -7.932 1.00 93.88 92 SER A N 1
ATOM 723 C CA . SER A 1 92 ? 0.802 -12.316 -9.013 1.00 93.88 92 SER A CA 1
ATOM 724 C C . SER A 1 92 ? 1.358 -11.678 -10.286 1.00 93.88 92 SER A C 1
ATOM 726 O O . SER A 1 92 ? 1.087 -12.156 -11.382 1.00 93.88 92 SER A O 1
ATOM 728 N N . PHE A 1 93 ? 2.180 -10.637 -10.144 1.00 92.50 93 PHE A N 1
ATOM 729 C CA . PHE A 1 93 ? 2.792 -9.922 -11.267 1.00 92.50 93 PHE A CA 1
ATOM 730 C C . PHE A 1 93 ? 4.218 -10.375 -11.597 1.00 92.50 93 PHE A C 1
ATOM 732 O O . PHE A 1 93 ? 4.846 -9.779 -12.467 1.00 92.50 93 PHE A O 1
ATOM 739 N N . GLN A 1 94 ? 4.749 -11.388 -10.901 1.00 94.50 94 GLN A N 1
ATOM 740 C CA . GLN A 1 94 ? 6.160 -11.787 -10.988 1.00 94.50 94 GLN A CA 1
ATOM 741 C C . GLN A 1 94 ? 7.110 -10.581 -10.839 1.00 94.50 94 GLN A C 1
ATOM 743 O O . GLN A 1 94 ? 8.048 -10.392 -11.606 1.00 94.50 94 GLN A O 1
ATOM 748 N N . GLY A 1 95 ? 6.830 -9.721 -9.861 1.00 91.75 95 GLY A N 1
ATOM 749 C CA . GLY A 1 95 ? 7.508 -8.444 -9.668 1.00 91.75 95 GLY A CA 1
ATOM 750 C C . GLY A 1 95 ? 8.729 -8.498 -8.748 1.00 91.75 95 GLY A C 1
ATOM 751 O O . GLY A 1 95 ? 9.010 -9.487 -8.062 1.00 91.75 95 GLY A O 1
ATOM 752 N N . GLU A 1 96 ? 9.441 -7.377 -8.712 1.00 93.81 96 GLU A N 1
ATOM 753 C CA . GLU A 1 96 ? 10.386 -7.032 -7.652 1.00 93.81 96 GLU A CA 1
ATOM 754 C C . GLU A 1 96 ? 9.625 -6.337 -6.517 1.00 93.81 96 GLU A C 1
ATOM 756 O O . GLU A 1 96 ? 8.855 -5.410 -6.760 1.00 93.81 96 GLU A O 1
ATOM 761 N N . LEU A 1 97 ? 9.816 -6.792 -5.281 1.00 94.81 97 LEU A N 1
ATOM 762 C CA . LEU A 1 97 ? 9.170 -6.234 -4.098 1.00 94.81 97 LEU A CA 1
ATOM 763 C C . LEU A 1 97 ? 10.199 -5.594 -3.178 1.00 94.81 97 LEU A C 1
ATOM 765 O O . LEU A 1 97 ? 11.057 -6.286 -2.632 1.00 94.81 97 LEU A O 1
ATOM 769 N N 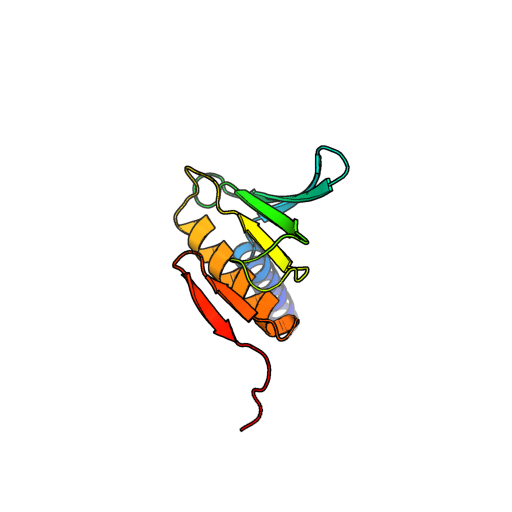. HIS A 1 98 ? 10.028 -4.301 -2.929 1.00 94.44 98 HIS A N 1
ATOM 770 C CA . HIS A 1 98 ? 10.731 -3.559 -1.889 1.00 94.44 98 HIS A CA 1
ATOM 771 C C . HIS A 1 98 ? 9.856 -3.528 -0.640 1.00 94.44 98 HIS A C 1
ATOM 773 O O . HIS A 1 98 ? 8.765 -2.961 -0.647 1.00 94.44 98 HIS A O 1
ATOM 779 N N . LEU A 1 99 ? 10.293 -4.203 0.421 1.00 93.44 99 LEU A N 1
ATOM 780 C CA . LEU A 1 99 ? 9.583 -4.216 1.698 1.00 93.44 99 LEU A CA 1
ATOM 781 C C . LEU A 1 99 ? 9.819 -2.908 2.464 1.00 93.44 99 LEU A C 1
ATOM 783 O O . LEU A 1 99 ? 10.833 -2.241 2.279 1.00 93.44 99 LEU A O 1
ATOM 787 N N . PHE A 1 100 ? 8.927 -2.594 3.407 1.00 91.88 100 PHE A N 1
ATOM 788 C CA . PHE A 1 100 ? 9.004 -1.385 4.246 1.00 91.88 100 PHE A CA 1
ATOM 789 C C . PHE A 1 100 ? 10.303 -1.257 5.058 1.00 91.88 100 PHE A C 1
ATOM 791 O O . PHE A 1 100 ? 10.670 -0.165 5.469 1.00 91.88 100 PHE A O 1
ATOM 798 N N . ASN A 1 101 ? 11.006 -2.368 5.291 1.00 91.38 101 ASN A N 1
ATOM 799 C CA . ASN A 1 101 ? 12.298 -2.398 5.977 1.00 91.38 101 ASN A CA 1
ATOM 800 C C . ASN A 1 101 ? 13.508 -2.340 5.021 1.00 91.38 101 ASN A C 1
ATOM 802 O O . ASN A 1 101 ? 14.620 -2.655 5.437 1.00 91.38 101 ASN A O 1
ATOM 806 N N . GLY A 1 102 ? 13.297 -2.032 3.739 1.00 89.81 102 GLY A N 1
ATOM 807 C CA . GLY A 1 102 ? 14.342 -1.950 2.715 1.00 89.81 102 GLY A CA 1
ATOM 808 C C . GLY A 1 102 ? 14.783 -3.294 2.125 1.00 89.81 102 GLY A C 1
ATOM 809 O O . GLY A 1 102 ? 15.572 -3.327 1.183 1.00 89.81 102 GLY A O 1
ATOM 810 N N . ARG A 1 103 ? 14.285 -4.433 2.627 1.00 93.56 103 ARG A N 1
ATOM 811 C CA . ARG A 1 103 ? 14.613 -5.739 2.039 1.00 93.56 103 ARG A CA 1
ATOM 812 C C . ARG A 1 103 ? 13.951 -5.887 0.668 1.00 93.56 103 ARG A C 1
ATOM 814 O O . ARG A 1 103 ? 12.736 -5.746 0.546 1.00 93.56 103 ARG A O 1
ATOM 821 N N . VAL A 1 104 ? 14.734 -6.305 -0.326 1.00 93.94 104 VAL A N 1
ATOM 822 C CA . VAL A 1 104 ? 14.241 -6.596 -1.680 1.00 93.94 104 VAL A CA 1
ATOM 823 C C . VAL A 1 104 ? 13.990 -8.097 -1.863 1.00 93.94 104 VAL A C 1
ATOM 825 O O . VAL A 1 104 ? 14.799 -8.939 -1.463 1.00 93.94 104 VAL A O 1
ATOM 828 N N . MET A 1 105 ? 12.854 -8.446 -2.461 1.00 93.88 105 MET A N 1
ATOM 829 C CA . MET A 1 105 ? 12.470 -9.805 -2.846 1.00 93.88 105 MET A CA 1
ATOM 830 C C . MET A 1 105 ? 12.144 -9.856 -4.338 1.00 93.88 105 MET A C 1
ATOM 832 O O . MET A 1 105 ? 11.634 -8.895 -4.901 1.00 93.88 105 MET A O 1
ATOM 836 N N . TYR A 1 106 ? 12.398 -10.996 -4.974 1.00 94.62 106 TYR A N 1
ATOM 837 C CA . TYR A 1 106 ? 12.230 -11.164 -6.416 1.00 94.62 106 TYR A CA 1
ATOM 838 C C . TYR A 1 106 ? 11.323 -12.359 -6.683 1.00 94.62 106 TYR A C 1
ATOM 840 O O . TYR A 1 106 ? 11.606 -13.458 -6.206 1.00 94.62 106 TYR A O 1
ATOM 848 N N . PHE A 1 107 ? 10.234 -12.135 -7.418 1.00 93.69 107 PHE A N 1
ATOM 849 C CA . PHE A 1 107 ? 9.205 -13.145 -7.691 1.00 93.69 107 PHE A CA 1
ATOM 850 C C . PHE A 1 107 ? 9.142 -13.570 -9.165 1.00 93.69 107 PHE A C 1
ATOM 852 O O . PHE A 1 107 ? 8.226 -14.287 -9.561 1.00 93.69 107 PHE A O 1
ATOM 859 N N . TYR A 1 108 ? 10.130 -13.171 -9.966 1.00 91.00 108 TYR A N 1
ATOM 860 C CA . TYR A 1 108 ? 10.345 -13.655 -11.328 1.00 91.00 108 TYR A CA 1
ATOM 861 C C . TYR A 1 108 ? 11.507 -14.658 -11.396 1.00 91.00 108 TYR A C 1
ATOM 863 O O . TYR A 1 108 ? 12.447 -14.573 -10.595 1.00 91.00 108 TYR A O 1
ATOM 871 N N . PRO A 1 109 ? 11.495 -15.584 -12.375 1.00 83.75 109 PRO A N 1
ATOM 872 C CA . PRO A 1 109 ? 12.630 -16.456 -12.645 1.00 83.75 109 PRO A CA 1
ATOM 873 C C . PRO A 1 109 ? 13.866 -15.623 -12.988 1.00 83.75 109 PRO A C 1
ATOM 875 O O . PRO A 1 109 ? 13.847 -14.795 -13.900 1.00 83.75 109 PRO A O 1
ATOM 878 N N . ARG A 1 110 ? 14.961 -15.845 -12.266 1.00 78.69 110 ARG A N 1
ATOM 879 C CA . ARG A 1 110 ? 16.264 -15.272 -12.611 1.00 78.69 110 ARG A CA 1
ATOM 880 C C . ARG A 1 110 ? 16.970 -16.239 -13.551 1.00 78.69 110 ARG A C 1
ATOM 882 O O . ARG A 1 110 ? 16.915 -17.445 -13.321 1.00 78.69 110 ARG A O 1
ATOM 889 N N . LYS A 1 111 ? 17.598 -15.724 -14.616 1.00 72.38 111 LYS A N 1
ATOM 890 C CA . LYS A 1 111 ? 18.470 -16.563 -15.448 1.00 72.38 111 LYS A CA 1
ATOM 891 C C . LYS A 1 111 ? 19.576 -17.142 -14.545 1.00 72.38 111 LYS A C 1
ATOM 893 O O . LYS A 1 111 ? 20.113 -16.363 -13.752 1.00 72.38 111 LYS A O 1
ATOM 898 N N . PRO A 1 112 ? 19.835 -18.459 -14.611 1.00 64.25 112 PRO A N 1
ATOM 899 C CA . PRO A 1 112 ? 20.940 -19.082 -13.893 1.00 64.25 112 PRO A CA 1
ATOM 900 C C . PRO A 1 112 ? 22.297 -18.579 -14.394 1.00 64.25 112 PRO A C 1
ATOM 902 O O . PRO A 1 112 ? 22.365 -18.109 -15.556 1.00 64.25 112 PRO A O 1
#

Foldseek 3Di:
DVVVVVVVVVVVVVVVCVLQQFDWDWDDDPNFIKIWTAGVDCVQFGIKIWGWDQDDPPDDDRDTDIDIDQDPPGHPNNLVSSVVVQVVVCLVVQHWGQHPVRDIDGNHDDDD